Protein AF-A0A1E1W6I3-F1 (afdb_monomer)

Nearest PDB structures (foldseek):
  8w8m-assembly1_G2  TM=5.586E-01  e=1.723E-01  Homo sapiens
  7mii-assembly1_A  TM=5.376E-01  e=2.872E-01  Homo sapiens
  6lu9-assembly1_D  TM=5.066E-01  e=7.486E-01  Rattus norvegicus
  4mlc-assembly1_A  TM=3.714E-01  e=7.001E+00  Desulfitobacterium hafniense DCB-2

InterPro domains:
  IPR035897 Toll/interleukin-1 receptor homology (TIR) domain superfamily [G3DSA:3.40.50.10140] (1-136)
  IPR052446 B-cell PI3K Activation and Signaling Adapters [PTHR16267] (3-136)

Radius of gyration: 14.48 Å; Cα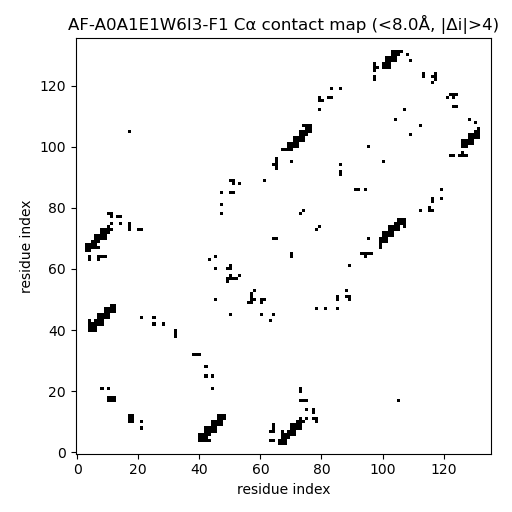 contacts (8 Å, |Δi|>4): 213; chains: 1; bounding box: 30×35×38 Å

Secondary structure (DSSP, 8-state):
------EEEEE-TT-HHHHHHHHHHHHHHHHHHHH-TT----EEEEEHHHHTT-SHHHHHHHHHHHH-SEEEEEE-HHHHTTHHHHHHHH--TTSS-TTTEEEEESS--HHHHHHHHTTT-TTGGGSEEEE--TT-

Sequence (136 aa):
DTKMEDIAILWSSGSPESALWSEYLVASFDKIMSQRARHHYRVTPITAEELLANDAQAQDKLDKLIKAQLQIVIICPNLINKMAELKRETAADDLFKVDKVLVMLLGVEKSQVIASNSEEYPSIEQWQMMCVREKD

Solvent-accessible surface area (backbone atoms only — not comparable to full-atom values): 7693 Å² total; per-residue (Å²): 133,84,78,69,42,38,31,18,36,42,26,30,82,89,34,71,68,42,45,53,51,51,53,49,50,51,54,49,48,53,53,55,40,75,71,41,95,83,61,88,75,50,74,44,81,42,40,54,64,51,51,66,63,78,44,76,66,17,52,54,51,48,52,40,42,54,56,21,61,30,32,37,34,42,39,29,72,71,35,59,75,38,48,61,55,50,44,62,77,61,68,45,92,64,60,71,46,64,93,31,31,38,34,35,26,43,93,52,53,72,67,57,55,38,75,73,38,40,85,82,34,75,61,54,84,68,38,48,71,44,75,68,51,101,84,115

Foldseek 3Di:
DDQFQAEEEEEAPVDPVRVVVLVVVVVVVVVVVVVDPPDDHDYHYDYLVLCQPLDPSVVVSLVSQQRYQAYEYEDDPVVLVCQLVSCVRNVDLPSDDLNHYEYEDEHDDLVSSCVSCCVSPVCSVSHHYDYDDPPD

Structure (mmCIF, N/CA/C/O backbone):
data_AF-A0A1E1W6I3-F1
#
_entry.id   AF-A0A1E1W6I3-F1
#
loop_
_atom_site.group_PDB
_atom_site.id
_atom_site.type_symbol
_atom_site.label_atom_id
_atom_site.label_alt_id
_atom_site.label_comp_id
_atom_site.label_asym_id
_atom_site.label_entity_id
_atom_site.label_seq_id
_atom_site.pdbx_PDB_ins_code
_atom_site.Cartn_x
_atom_site.Cartn_y
_atom_site.Cartn_z
_atom_site.occupancy
_atom_site.B_iso_or_equiv
_atom_site.auth_seq_id
_atom_site.auth_comp_id
_atom_site.auth_asym_id
_atom_site.auth_atom_id
_atom_site.pdbx_PDB_model_num
ATOM 1 N N . ASP A 1 1 ? -3.976 12.062 -23.203 1.00 37.66 1 ASP A N 1
ATOM 2 C CA . ASP A 1 1 ? -3.066 10.908 -23.166 1.00 37.66 1 ASP A CA 1
ATOM 3 C C . ASP A 1 1 ? -3.004 10.396 -21.730 1.00 37.66 1 ASP A C 1
ATOM 5 O O . ASP A 1 1 ? -2.235 10.888 -20.911 1.00 37.66 1 ASP A O 1
ATOM 9 N N . THR A 1 2 ? -3.966 9.555 -21.348 1.00 41.41 2 THR A N 1
ATOM 10 C CA . THR A 1 2 ? -4.119 9.055 -19.975 1.00 41.41 2 THR A CA 1
ATOM 11 C C . THR A 1 2 ? -3.106 7.942 -19.740 1.00 41.41 2 THR A C 1
ATOM 13 O O . THR A 1 2 ? -3.431 6.769 -19.904 1.00 41.41 2 THR A O 1
ATOM 16 N N . LYS A 1 3 ? -1.869 8.305 -19.380 1.00 51.00 3 LYS A N 1
ATOM 17 C CA . LYS A 1 3 ? -0.913 7.350 -18.803 1.00 51.00 3 LYS A CA 1
ATOM 18 C C . LYS A 1 3 ? -1.542 6.777 -17.534 1.00 51.00 3 LYS A C 1
ATOM 20 O O . LYS A 1 3 ? -1.595 7.469 -16.516 1.00 51.00 3 LYS A O 1
ATOM 25 N N . MET A 1 4 ? -2.081 5.562 -17.622 1.00 54.75 4 MET A N 1
ATOM 26 C CA . MET A 1 4 ? -2.579 4.833 -16.459 1.00 54.75 4 MET A CA 1
ATOM 27 C C . MET A 1 4 ? -1.438 4.708 -15.436 1.00 54.75 4 MET A C 1
ATOM 29 O O . MET A 1 4 ? -0.267 4.603 -15.794 1.00 54.75 4 MET A O 1
ATOM 33 N N . GLU A 1 5 ? -1.750 4.847 -14.151 1.00 66.19 5 GLU A N 1
ATOM 34 C CA . GLU A 1 5 ? -0.868 4.334 -13.101 1.00 66.19 5 GLU A CA 1
ATOM 35 C C . GLU A 1 5 ? -1.005 2.813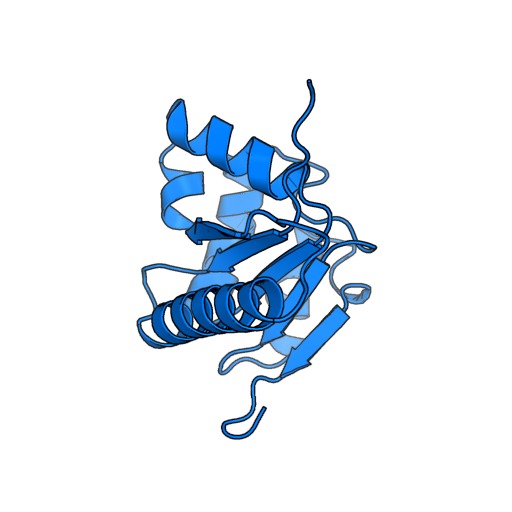 -13.144 1.00 66.19 5 GLU A C 1
ATOM 37 O O . GLU A 1 5 ? -2.124 2.297 -13.110 1.00 66.19 5 GLU A O 1
ATOM 42 N N . ASP A 1 6 ? 0.103 2.095 -13.292 1.00 86.12 6 ASP A N 1
ATOM 43 C CA . ASP A 1 6 ? 0.050 0.644 -13.452 1.00 86.12 6 ASP A CA 1
ATOM 44 C C . ASP A 1 6 ? 0.112 -0.036 -12.089 1.00 86.12 6 ASP A C 1
ATOM 46 O O . ASP A 1 6 ? -0.732 -0.875 -11.782 1.00 86.12 6 ASP A O 1
ATOM 50 N N . ILE A 1 7 ? 1.065 0.370 -11.246 1.00 94.62 7 ILE A N 1
ATOM 51 C CA . ILE A 1 7 ? 1.295 -0.236 -9.936 1.00 94.62 7 ILE A CA 1
ATOM 52 C C . ILE A 1 7 ? 1.505 0.861 -8.891 1.00 94.62 7 ILE A C 1
ATOM 54 O O . ILE A 1 7 ? 2.398 1.696 -9.031 1.00 94.62 7 ILE A O 1
ATOM 58 N N . ALA A 1 8 ? 0.719 0.835 -7.819 1.00 97.19 8 ALA A N 1
ATOM 59 C CA . ALA A 1 8 ? 0.955 1.638 -6.623 1.00 97.19 8 ALA A CA 1
ATOM 60 C C . ALA A 1 8 ? 1.376 0.722 -5.471 1.00 97.19 8 ALA A C 1
ATOM 62 O O . ALA A 1 8 ? 0.772 -0.333 -5.279 1.00 97.19 8 ALA A O 1
ATOM 63 N N . ILE A 1 9 ? 2.399 1.121 -4.714 1.00 98.25 9 ILE A N 1
ATOM 64 C CA . ILE A 1 9 ? 2.879 0.383 -3.539 1.00 98.25 9 ILE A CA 1
ATOM 65 C C . ILE A 1 9 ? 2.639 1.249 -2.308 1.00 98.25 9 ILE A C 1
ATOM 67 O O . ILE A 1 9 ? 3.322 2.253 -2.135 1.00 98.25 9 ILE A O 1
ATOM 71 N N . LEU A 1 10 ? 1.685 0.865 -1.462 1.00 98.50 10 LEU A N 1
ATOM 72 C CA . LEU A 1 10 ? 1.415 1.520 -0.188 1.00 98.50 10 LEU A CA 1
ATOM 73 C C . LEU A 1 10 ? 2.173 0.825 0.948 1.00 98.50 10 LEU A C 1
ATOM 75 O O . LEU A 1 10 ? 2.056 -0.388 1.127 1.00 98.50 10 LEU A O 1
ATOM 79 N N . TRP A 1 11 ? 2.906 1.596 1.745 1.00 98.50 11 TRP A N 1
ATOM 80 C CA . TRP A 1 11 ? 3.652 1.117 2.915 1.00 98.50 11 TRP A CA 1
ATOM 81 C C . TRP A 1 11 ? 3.694 2.188 4.016 1.00 98.50 11 TRP A C 1
ATOM 83 O O . TRP A 1 11 ? 3.169 3.284 3.833 1.00 98.50 11 TRP A O 1
ATOM 93 N N . SER A 1 12 ? 4.276 1.894 5.183 1.00 97.94 12 SER A N 1
ATOM 94 C CA . SER A 1 12 ? 4.420 2.883 6.265 1.00 97.94 12 SER A CA 1
ATOM 95 C C . SER A 1 12 ? 5.877 3.289 6.451 1.00 97.94 12 SER A C 1
ATOM 97 O O . SER A 1 12 ? 6.715 2.473 6.824 1.00 97.94 12 SER A O 1
ATOM 99 N N . SER A 1 13 ? 6.168 4.583 6.309 1.00 97.12 13 SER A N 1
ATOM 100 C CA . SER A 1 13 ? 7.501 5.148 6.586 1.00 97.12 13 SER A CA 1
ATOM 101 C C . SER A 1 13 ? 7.960 4.967 8.034 1.00 97.12 13 SER A C 1
ATOM 103 O O . SER A 1 13 ? 9.152 5.053 8.318 1.00 97.12 13 SER A O 1
ATOM 105 N N . GLY A 1 14 ? 7.041 4.644 8.949 1.00 96.50 14 GLY A N 1
ATOM 106 C CA . GLY A 1 14 ? 7.375 4.290 10.324 1.00 96.50 14 GLY A CA 1
ATOM 107 C C . GLY A 1 14 ? 7.983 2.890 10.509 1.00 96.50 14 GLY A C 1
ATOM 108 O O . GLY A 1 14 ? 8.381 2.583 11.629 1.00 96.50 14 GLY A O 1
ATOM 109 N N . SER A 1 15 ? 8.035 2.035 9.477 1.00 96.75 15 SER A N 1
ATOM 110 C CA . SER A 1 15 ? 8.649 0.697 9.542 1.00 96.75 15 SER A CA 1
ATOM 111 C C . SER A 1 15 ? 9.792 0.571 8.526 1.00 96.75 15 SER A C 1
ATOM 113 O O . SER A 1 15 ? 9.522 0.496 7.319 1.00 96.75 15 SER A O 1
ATOM 115 N N . PRO A 1 16 ? 11.055 0.488 8.992 1.00 95.94 16 PRO A N 1
ATOM 116 C CA . PRO A 1 16 ? 12.217 0.254 8.133 1.00 95.94 16 PRO A CA 1
ATOM 117 C C . PRO A 1 16 ? 12.091 -1.013 7.282 1.00 95.94 16 PRO A C 1
ATOM 119 O O . PRO A 1 16 ? 12.485 -1.028 6.122 1.00 95.94 16 PRO A O 1
ATOM 122 N N . GLU A 1 17 ? 11.493 -2.071 7.827 1.00 95.50 17 GLU A N 1
ATOM 123 C CA . GLU A 1 17 ? 11.283 -3.331 7.118 1.00 95.50 17 GLU A CA 1
ATOM 124 C C . GLU A 1 17 ? 10.324 -3.140 5.941 1.00 95.50 17 GLU A C 1
ATOM 126 O O . GLU A 1 17 ? 10.585 -3.632 4.845 1.00 95.50 17 GLU A O 1
ATOM 131 N N . SER A 1 18 ? 9.233 -2.391 6.134 1.00 96.56 18 SER A N 1
ATOM 132 C CA . SER A 1 18 ? 8.305 -2.101 5.036 1.00 96.56 18 SER A CA 1
ATOM 133 C C . SER A 1 18 ? 8.931 -1.202 3.962 1.00 96.56 18 SER A C 1
ATOM 135 O O . SER A 1 18 ? 8.628 -1.381 2.782 1.00 96.56 18 SER A O 1
ATOM 137 N N . ALA A 1 19 ? 9.861 -0.316 4.346 1.00 97.75 19 ALA A N 1
ATOM 138 C CA . ALA A 1 19 ? 10.655 0.479 3.410 1.00 97.75 19 ALA A CA 1
ATOM 139 C C . ALA A 1 19 ? 11.524 -0.419 2.519 1.00 97.75 19 ALA A C 1
ATOM 141 O O . ALA A 1 19 ? 11.459 -0.317 1.295 1.00 97.75 19 ALA A O 1
ATOM 142 N N . LEU A 1 20 ? 12.257 -1.362 3.124 1.00 96.50 20 LEU A N 1
ATOM 143 C CA . LEU A 1 20 ? 13.096 -2.322 2.400 1.00 96.50 20 LEU A CA 1
ATOM 144 C C . LEU A 1 20 ? 12.279 -3.163 1.413 1.00 96.50 20 LEU A C 1
ATOM 146 O O . LEU A 1 20 ? 12.717 -3.383 0.286 1.00 96.50 20 LEU A O 1
ATOM 150 N N . TRP A 1 21 ? 11.078 -3.600 1.801 1.00 96.38 21 TRP A N 1
ATOM 151 C CA . TRP A 1 21 ? 10.183 -4.324 0.894 1.00 96.38 21 TRP A CA 1
ATOM 152 C C . TRP A 1 21 ? 9.663 -3.446 -0.245 1.00 96.38 21 TRP A C 1
ATOM 154 O O . TRP A 1 21 ? 9.627 -3.902 -1.387 1.00 96.38 21 TRP A O 1
ATOM 164 N N . SER A 1 22 ? 9.314 -2.186 0.024 1.00 97.44 22 SER A N 1
ATOM 165 C CA . SER A 1 22 ? 8.933 -1.239 -1.027 1.00 97.44 22 SER A CA 1
ATOM 166 C C . SER A 1 22 ? 10.077 -1.026 -2.026 1.00 97.44 22 SER A C 1
ATOM 168 O O . SER A 1 22 ? 9.870 -1.142 -3.233 1.00 97.44 22 SER A O 1
ATOM 170 N N . GLU A 1 23 ? 11.293 -0.766 -1.543 1.00 97.19 23 GLU A N 1
ATOM 171 C C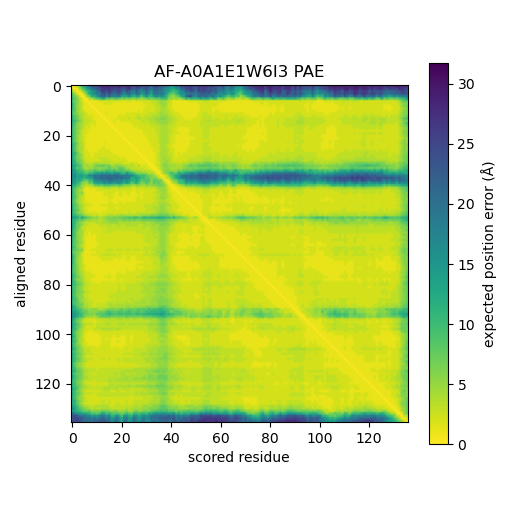A . GLU A 1 23 ? 12.489 -0.588 -2.378 1.00 97.19 23 GLU A CA 1
ATOM 172 C C . GLU A 1 23 ? 12.808 -1.842 -3.199 1.00 97.19 23 GLU A C 1
ATOM 174 O O . GLU A 1 23 ? 13.063 -1.756 -4.403 1.00 97.19 23 GLU A O 1
ATOM 179 N N . TYR A 1 24 ? 12.734 -3.017 -2.570 1.00 95.62 24 TYR A N 1
ATOM 180 C CA . TYR A 1 24 ? 12.943 -4.297 -3.236 1.00 95.62 24 TYR A CA 1
ATOM 181 C C . TYR A 1 24 ? 11.938 -4.527 -4.368 1.00 95.62 24 TYR A C 1
ATOM 183 O O . TYR A 1 24 ? 12.335 -4.934 -5.462 1.00 95.62 24 TYR A O 1
ATOM 191 N N . LEU A 1 25 ? 10.648 -4.262 -4.137 1.00 94.81 25 LEU A N 1
ATOM 192 C CA . LEU A 1 25 ? 9.612 -4.421 -5.158 1.00 94.81 25 LEU A CA 1
ATOM 193 C C . LEU A 1 25 ? 9.828 -3.461 -6.326 1.00 94.81 25 LEU A C 1
ATOM 195 O O . LEU A 1 25 ? 9.764 -3.899 -7.473 1.00 94.81 25 LEU A O 1
ATOM 199 N N . VAL A 1 26 ? 10.132 -2.187 -6.052 1.00 95.19 26 VAL A N 1
ATOM 200 C CA . VAL A 1 26 ? 10.451 -1.198 -7.096 1.00 95.19 26 VAL A CA 1
ATOM 201 C C . VAL A 1 26 ? 11.619 -1.694 -7.952 1.00 95.19 26 VAL A C 1
ATOM 203 O O . VAL A 1 26 ? 11.470 -1.830 -9.166 1.00 95.19 26 VAL A O 1
ATOM 206 N N . ALA A 1 27 ? 12.736 -2.080 -7.328 1.00 94.19 27 ALA A N 1
ATOM 207 C CA . ALA A 1 27 ? 13.907 -2.590 -8.042 1.00 94.19 27 ALA A CA 1
ATOM 208 C C . ALA A 1 27 ? 13.613 -3.888 -8.820 1.00 94.19 27 ALA A C 1
ATOM 210 O O . ALA A 1 27 ? 14.134 -4.105 -9.919 1.00 94.19 27 ALA A O 1
ATOM 211 N N . SER A 1 28 ? 12.770 -4.761 -8.266 1.00 92.00 28 SER A N 1
ATOM 212 C CA . SER A 1 28 ? 12.374 -6.021 -8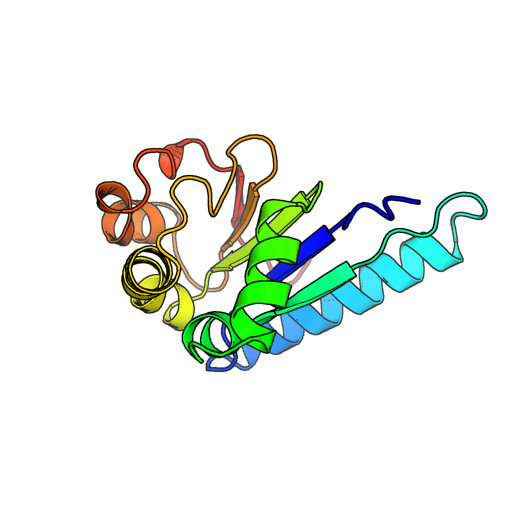.899 1.00 92.00 28 SER A CA 1
ATOM 213 C C . SER A 1 28 ? 11.508 -5.786 -10.132 1.00 92.00 28 SER A C 1
ATOM 215 O O . SER A 1 28 ? 11.764 -6.391 -11.177 1.00 92.00 28 SER A O 1
ATOM 217 N N . PHE A 1 29 ? 10.531 -4.878 -10.051 1.00 90.75 29 PHE A N 1
ATOM 218 C CA . PHE A 1 29 ? 9.760 -4.462 -11.215 1.00 90.75 29 PHE A CA 1
ATOM 219 C C . PHE A 1 29 ? 10.672 -3.811 -12.253 1.00 90.75 29 PHE A C 1
ATOM 221 O O . PHE A 1 29 ? 10.687 -4.284 -13.384 1.00 90.75 29 PHE A O 1
ATOM 228 N N . ASP A 1 30 ? 11.515 -2.845 -11.886 1.00 88.38 30 ASP A N 1
ATOM 229 C CA . ASP A 1 30 ? 12.452 -2.205 -12.820 1.00 88.38 30 ASP A CA 1
ATOM 230 C C . ASP A 1 30 ? 13.316 -3.230 -13.571 1.00 88.38 30 ASP A C 1
ATOM 232 O O . ASP A 1 30 ? 13.458 -3.172 -14.798 1.00 88.38 30 ASP A O 1
ATOM 236 N N . LYS A 1 31 ? 13.826 -4.244 -12.861 1.00 88.69 31 LYS A N 1
ATOM 237 C CA . LYS A 1 31 ? 14.578 -5.349 -13.463 1.00 88.69 31 LYS A CA 1
ATOM 238 C C . LYS A 1 31 ? 13.733 -6.151 -14.453 1.00 88.69 31 LYS A C 1
ATOM 240 O O . LYS A 1 31 ? 14.185 -6.372 -15.577 1.00 88.69 31 LYS A O 1
ATOM 245 N N . ILE A 1 32 ? 12.521 -6.567 -14.081 1.00 85.50 32 ILE A N 1
ATOM 246 C CA . ILE A 1 32 ? 11.598 -7.288 -14.980 1.00 85.50 32 ILE A CA 1
ATOM 247 C C . ILE A 1 32 ? 11.301 -6.454 -16.233 1.00 85.50 32 ILE A C 1
ATOM 249 O O . ILE A 1 32 ? 11.258 -6.989 -17.344 1.00 85.50 32 ILE A O 1
ATOM 253 N N . MET A 1 33 ? 11.132 -5.144 -16.069 1.00 83.19 33 MET A N 1
ATOM 254 C CA . MET A 1 33 ? 10.796 -4.227 -17.153 1.00 83.19 33 MET A CA 1
ATOM 255 C C . MET A 1 33 ? 11.968 -4.005 -18.102 1.00 83.19 33 MET A C 1
ATOM 257 O O . MET A 1 33 ? 11.788 -4.096 -19.313 1.00 83.19 33 MET A O 1
ATOM 261 N N . SER A 1 34 ? 13.186 -3.858 -17.575 1.00 82.12 34 SER A N 1
ATOM 262 C CA . SER A 1 34 ? 14.405 -3.795 -18.393 1.00 82.12 34 SER A CA 1
ATOM 263 C C . SER A 1 34 ? 14.607 -5.038 -19.275 1.00 82.12 34 SER A C 1
ATOM 265 O O . SER A 1 34 ? 15.212 -4.953 -20.342 1.00 82.12 34 SER A O 1
ATOM 267 N N . GLN A 1 35 ? 14.066 -6.192 -18.864 1.00 81.62 35 GLN A N 1
ATOM 268 C CA . GLN A 1 35 ? 14.147 -7.449 -19.613 1.00 81.62 35 GLN A CA 1
ATOM 269 C C . GLN A 1 35 ? 13.023 -7.616 -20.646 1.00 81.62 35 GLN A C 1
ATOM 271 O O . GLN A 1 35 ? 13.178 -8.358 -21.618 1.00 81.62 35 GLN A O 1
ATOM 276 N N . ARG A 1 36 ? 11.876 -6.951 -20.460 1.00 72.19 36 ARG A N 1
ATOM 277 C CA . ARG A 1 36 ? 10.701 -7.063 -21.334 1.00 72.19 36 ARG A CA 1
ATOM 278 C C . ARG A 1 36 ? 10.618 -5.849 -22.259 1.00 72.19 36 ARG A C 1
ATOM 280 O O . ARG A 1 36 ? 10.036 -4.832 -21.918 1.00 72.19 36 ARG A O 1
ATOM 287 N N . ALA A 1 37 ? 11.113 -5.993 -23.487 1.00 60.59 37 ALA A N 1
ATOM 288 C CA . ALA A 1 37 ? 11.247 -4.924 -24.488 1.00 60.59 37 ALA A CA 1
ATOM 289 C C . ALA A 1 37 ? 9.945 -4.231 -24.985 1.00 60.59 37 ALA A C 1
ATOM 291 O O . ALA A 1 37 ? 9.983 -3.583 -26.029 1.00 60.59 37 ALA A O 1
ATOM 292 N N . ARG A 1 38 ? 8.775 -4.405 -24.344 1.00 59.34 38 ARG A N 1
ATOM 293 C CA . ARG A 1 38 ? 7.476 -4.010 -24.937 1.00 59.34 38 ARG A CA 1
ATOM 294 C C . ARG A 1 38 ? 6.529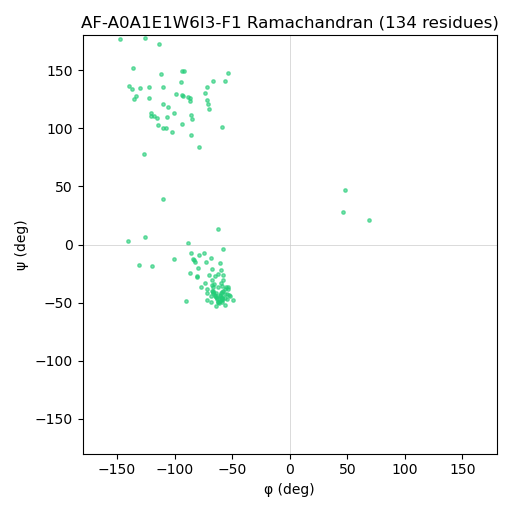 -3.181 -24.070 1.00 59.34 38 ARG A C 1
ATOM 296 O O . ARG A 1 38 ? 5.652 -2.553 -24.649 1.00 59.34 38 ARG A O 1
ATOM 303 N N . HIS A 1 39 ? 6.690 -3.114 -22.749 1.00 62.22 39 HIS A N 1
ATOM 304 C CA . HIS A 1 39 ? 5.839 -2.262 -21.908 1.00 62.22 39 HIS A CA 1
ATOM 305 C C . HIS A 1 39 ? 6.677 -1.582 -20.834 1.00 62.22 39 HIS A C 1
ATOM 307 O O . HIS A 1 39 ? 7.525 -2.231 -20.240 1.00 62.22 39 HIS A O 1
ATOM 313 N N . HIS A 1 40 ? 6.435 -0.290 -20.605 1.00 72.06 40 HIS A N 1
ATOM 314 C CA . HIS A 1 40 ? 6.930 0.444 -19.444 1.00 72.06 40 HIS A CA 1
ATOM 315 C C . HIS A 1 40 ? 5.723 0.658 -18.535 1.00 72.06 40 HIS A C 1
ATOM 317 O O . HIS A 1 40 ? 4.810 1.390 -18.907 1.00 72.06 40 HIS A O 1
ATOM 323 N N . TYR A 1 41 ? 5.707 -0.024 -17.398 1.00 77.81 41 TYR A N 1
ATOM 324 C CA . TYR A 1 41 ? 4.732 0.172 -16.337 1.00 77.81 41 TYR A CA 1
ATOM 325 C C . TYR A 1 41 ? 5.344 1.145 -15.342 1.00 77.81 41 TYR A C 1
ATOM 327 O O . TYR A 1 41 ? 6.539 1.055 -15.049 1.00 77.81 41 TYR A O 1
ATOM 335 N N . ARG A 1 42 ? 4.543 2.070 -14.828 1.00 87.62 42 ARG A N 1
ATOM 336 C CA . ARG A 1 42 ? 4.967 2.952 -13.743 1.00 87.62 42 ARG A CA 1
ATOM 337 C C . ARG A 1 42 ? 4.664 2.293 -12.403 1.00 87.62 42 ARG A C 1
ATOM 339 O O . ARG A 1 42 ? 3.523 1.909 -12.146 1.00 87.62 42 ARG A O 1
ATOM 346 N N . VAL A 1 43 ? 5.692 2.206 -11.563 1.00 93.19 43 VAL A N 1
ATOM 347 C CA . VAL A 1 43 ? 5.586 1.780 -10.167 1.00 93.19 43 VAL A CA 1
ATOM 348 C C . VAL A 1 43 ? 5.736 3.010 -9.282 1.00 93.19 43 VAL A C 1
ATOM 350 O O . VAL A 1 43 ? 6.770 3.674 -9.313 1.00 93.19 43 VAL A O 1
ATOM 353 N N . THR A 1 44 ? 4.702 3.321 -8.510 1.00 96.00 44 THR A N 1
ATOM 354 C CA . THR A 1 44 ? 4.665 4.501 -7.641 1.00 96.00 44 THR A CA 1
ATOM 355 C C . THR A 1 44 ? 4.630 4.047 -6.178 1.00 96.00 44 THR A C 1
ATOM 357 O O . THR A 1 44 ? 3.569 3.625 -5.708 1.00 96.00 44 THR A O 1
ATOM 360 N N . PRO A 1 45 ? 5.754 4.111 -5.436 1.00 97.38 45 PRO A N 1
ATOM 361 C CA . PRO A 1 45 ? 5.730 3.927 -3.992 1.00 97.38 45 PRO A CA 1
ATOM 362 C C . PRO A 1 45 ? 5.089 5.146 -3.320 1.00 97.38 45 PRO A C 1
ATOM 364 O O . PRO A 1 45 ? 5.370 6.290 -3.677 1.00 97.38 45 PRO A O 1
ATOM 367 N N . ILE A 1 46 ? 4.210 4.886 -2.361 1.00 98.00 46 ILE A N 1
ATOM 368 C CA . ILE A 1 46 ? 3.443 5.871 -1.603 1.00 98.00 46 ILE A CA 1
ATOM 369 C C . ILE A 1 46 ? 3.465 5.428 -0.144 1.00 98.00 46 ILE A C 1
ATOM 371 O O . ILE A 1 46 ? 3.230 4.262 0.168 1.00 98.00 46 ILE A O 1
ATOM 375 N N . THR A 1 47 ? 3.723 6.352 0.766 1.00 98.25 47 THR A N 1
ATOM 376 C CA . THR A 1 47 ? 3.635 6.072 2.199 1.00 98.25 47 THR A CA 1
ATOM 377 C C . THR A 1 47 ? 2.258 6.451 2.736 1.00 98.25 47 THR A C 1
ATOM 379 O O . THR A 1 47 ? 1.627 7.399 2.266 1.00 98.25 47 THR A O 1
ATOM 382 N N . ALA A 1 48 ? 1.796 5.745 3.765 1.00 97.44 48 ALA A N 1
ATOM 383 C CA . ALA A 1 48 ? 0.592 6.123 4.494 1.00 97.44 48 ALA A CA 1
ATOM 384 C C . ALA A 1 48 ? 0.696 7.550 5.049 1.00 97.44 48 ALA A C 1
ATOM 386 O O . ALA A 1 48 ? -0.263 8.306 5.000 1.00 97.44 48 ALA A O 1
ATOM 387 N N . GLU A 1 49 ? 1.873 7.947 5.528 1.00 96.69 49 GLU A N 1
ATOM 388 C CA . GLU A 1 49 ? 2.105 9.270 6.102 1.00 96.69 49 GLU A CA 1
ATOM 389 C C . GLU A 1 49 ? 1.974 10.391 5.062 1.00 96.69 49 GLU A C 1
ATOM 391 O O . GLU A 1 49 ? 1.457 11.458 5.379 1.00 96.69 49 GLU A O 1
ATOM 396 N N . GLU A 1 50 ? 2.362 10.145 3.810 1.00 96.88 50 GLU A N 1
ATOM 397 C CA . GLU A 1 50 ? 2.140 11.096 2.716 1.00 96.88 50 GLU A CA 1
ATOM 398 C C . GLU A 1 50 ? 0.659 11.253 2.369 1.00 96.88 50 GLU A C 1
ATOM 400 O O . GLU A 1 50 ? 0.243 12.354 2.026 1.00 96.88 50 GLU A O 1
ATOM 405 N N . LEU A 1 51 ? -0.142 10.186 2.467 1.00 96.38 51 LEU A N 1
ATOM 406 C CA . LEU A 1 51 ? -1.593 10.275 2.264 1.00 96.38 51 LEU A CA 1
ATOM 407 C C . LEU A 1 51 ? -2.293 11.023 3.407 1.00 96.38 51 LEU A C 1
ATOM 409 O O . LEU A 1 51 ? -3.335 11.634 3.190 1.00 96.38 51 LEU A O 1
ATOM 413 N N . LEU A 1 52 ? -1.705 11.009 4.604 1.00 95.19 52 LEU A N 1
ATOM 414 C CA . LEU A 1 52 ? -2.221 11.695 5.792 1.00 95.19 52 LEU A CA 1
ATOM 415 C C . LEU A 1 52 ? -1.782 13.165 5.898 1.00 95.19 52 LEU A C 1
ATOM 417 O O . LEU A 1 52 ? -2.273 13.883 6.765 1.00 95.19 52 LEU A O 1
ATOM 421 N N . ALA A 1 53 ? -0.889 13.643 5.025 1.00 91.50 53 ALA A N 1
ATOM 422 C CA . ALA A 1 53 ? -0.372 15.014 5.071 1.00 91.50 53 ALA A CA 1
ATOM 423 C C . ALA A 1 53 ? -1.420 16.100 4.731 1.00 91.50 53 ALA A C 1
ATOM 425 O O . ALA A 1 53 ? -1.165 17.279 4.969 1.00 91.50 53 ALA A O 1
ATOM 426 N N . ASN A 1 54 ? -2.590 15.707 4.204 1.00 84.50 54 ASN A N 1
ATOM 427 C CA . ASN A 1 54 ? -3.732 16.569 3.863 1.00 84.50 54 ASN A CA 1
ATOM 428 C C . ASN A 1 54 ? -3.346 17.829 3.058 1.00 84.50 54 ASN A C 1
ATOM 430 O O . ASN A 1 54 ? -3.755 18.953 3.358 1.00 84.50 54 ASN A O 1
ATOM 434 N N . ASP A 1 55 ? -2.522 17.632 2.029 1.00 92.12 55 ASP A N 1
ATOM 435 C CA . ASP A 1 55 ? -2.110 18.661 1.080 1.00 92.12 55 ASP A CA 1
ATOM 436 C C . ASP A 1 55 ? -2.398 18.233 -0.375 1.00 92.12 55 ASP A C 1
ATOM 438 O O . ASP A 1 55 ? -2.877 17.132 -0.660 1.00 92.12 55 ASP A O 1
ATOM 442 N N . ALA A 1 56 ? -2.114 19.114 -1.339 1.00 91.75 56 ALA A N 1
ATOM 443 C CA . ALA A 1 56 ? -2.341 18.809 -2.753 1.00 91.75 56 ALA A CA 1
ATOM 444 C C . ALA A 1 56 ? -1.494 17.622 -3.263 1.00 91.75 56 ALA A C 1
ATOM 446 O O . ALA A 1 56 ? -1.885 16.962 -4.226 1.00 91.75 56 ALA A O 1
ATOM 447 N N . GLN A 1 57 ? -0.343 17.343 -2.640 1.00 93.19 57 GLN A N 1
ATOM 448 C CA . GLN A 1 57 ? 0.506 16.205 -2.999 1.00 93.19 57 GLN A CA 1
ATOM 449 C C . GLN A 1 57 ? -0.072 14.892 -2.461 1.00 93.19 57 GLN A C 1
ATOM 451 O O . GLN A 1 57 ? -0.011 13.874 -3.152 1.00 93.19 57 GLN A O 1
ATOM 456 N N . ALA A 1 58 ? -0.670 14.915 -1.269 1.00 94.25 58 ALA A N 1
ATOM 457 C CA . ALA A 1 58 ? -1.414 13.801 -0.697 1.00 94.25 58 ALA A CA 1
ATOM 458 C C . ALA A 1 58 ? -2.578 13.406 -1.613 1.00 94.25 58 ALA A C 1
ATOM 460 O O . ALA A 1 58 ? -2.730 12.227 -1.933 1.00 94.25 58 ALA A O 1
ATOM 461 N N . GLN A 1 59 ? -3.331 14.389 -2.124 1.00 93.81 59 GLN A N 1
ATOM 462 C CA . GLN A 1 59 ? -4.426 14.129 -3.061 1.00 93.81 59 GLN A CA 1
ATOM 463 C C . GLN A 1 59 ? -3.936 13.533 -4.390 1.00 93.81 59 GLN A C 1
ATOM 465 O O . GLN A 1 59 ? -4.541 12.588 -4.889 1.00 93.81 59 GLN A O 1
ATOM 470 N N . ASP A 1 60 ? -2.830 14.029 -4.958 1.00 94.00 60 ASP A N 1
ATOM 471 C CA . ASP A 1 60 ? -2.238 13.440 -6.171 1.00 94.00 60 ASP A CA 1
ATOM 472 C C . ASP A 1 60 ? -1.816 11.979 -5.940 1.00 94.00 60 ASP A C 1
ATOM 474 O O . ASP A 1 60 ? -2.103 11.107 -6.759 1.00 94.00 60 ASP A O 1
ATOM 478 N N . LYS A 1 61 ? -1.191 11.670 -4.799 1.00 95.12 61 LYS A N 1
ATOM 479 C CA . LYS A 1 61 ? -0.804 10.294 -4.446 1.00 95.12 61 LYS A CA 1
ATOM 480 C C . LYS A 1 61 ? -2.014 9.394 -4.212 1.00 95.12 61 LYS A C 1
ATOM 482 O O . LYS A 1 61 ? -2.020 8.257 -4.683 1.00 95.12 61 LYS A O 1
ATOM 487 N N . LEU A 1 62 ? -3.048 9.902 -3.548 1.00 95.56 62 LEU A N 1
ATOM 488 C CA . LEU A 1 62 ? -4.312 9.197 -3.356 1.00 95.56 62 LEU A CA 1
ATOM 489 C C . LEU A 1 62 ? -4.949 8.837 -4.703 1.00 95.56 62 LEU A C 1
ATOM 491 O O . LEU A 1 62 ? -5.307 7.683 -4.942 1.00 95.56 62 LEU A O 1
ATOM 495 N N . ASP A 1 63 ? -5.011 9.803 -5.618 1.00 93.75 63 ASP A N 1
ATOM 496 C CA . ASP A 1 63 ? -5.493 9.604 -6.980 1.00 93.75 63 ASP A CA 1
ATOM 497 C C . ASP A 1 63 ? -4.706 8.507 -7.707 1.00 93.75 63 ASP A C 1
ATOM 499 O O . ASP A 1 63 ? -5.300 7.671 -8.395 1.00 93.75 63 ASP A O 1
ATOM 503 N N . LYS A 1 64 ? -3.378 8.486 -7.547 1.00 94.00 64 LYS A N 1
ATOM 504 C CA . LYS A 1 64 ? -2.518 7.45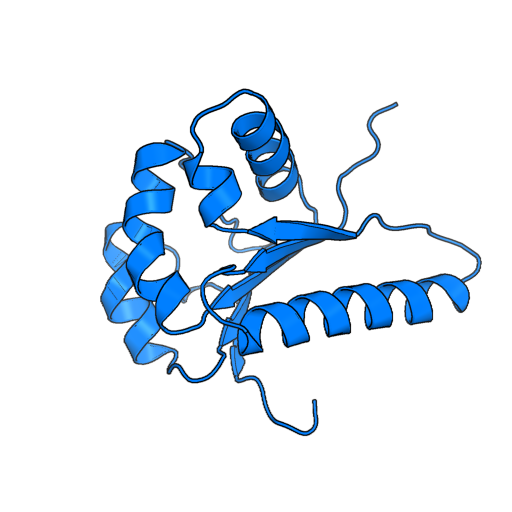6 -8.141 1.00 94.00 64 LYS A CA 1
ATOM 505 C C . LYS A 1 64 ? -2.795 6.073 -7.573 1.00 94.00 64 LYS A C 1
ATOM 507 O O . LYS A 1 64 ? -2.924 5.125 -8.345 1.00 94.00 64 LYS A O 1
ATOM 512 N N . LEU A 1 65 ? -2.942 5.966 -6.252 1.00 95.75 65 LEU A N 1
ATOM 513 C CA . LEU A 1 65 ? -3.291 4.718 -5.580 1.00 95.75 65 LEU A CA 1
ATOM 514 C C . LEU A 1 65 ? -4.632 4.174 -6.089 1.00 95.75 65 LEU A C 1
ATOM 516 O O . LEU A 1 65 ? -4.704 3.017 -6.493 1.00 95.75 65 LEU A O 1
ATOM 520 N N . ILE A 1 66 ? -5.681 5.001 -6.138 1.00 94.38 66 ILE A N 1
ATOM 521 C CA . ILE A 1 66 ? -7.033 4.586 -6.561 1.00 94.38 66 ILE A CA 1
ATOM 522 C C . ILE A 1 66 ? -7.078 4.200 -8.051 1.00 94.38 66 ILE A C 1
ATOM 524 O O . ILE A 1 66 ? -7.811 3.287 -8.453 1.00 94.38 66 ILE A O 1
ATOM 528 N N . LYS A 1 67 ? -6.315 4.904 -8.898 1.00 93.06 67 LYS A N 1
ATOM 529 C CA . LYS A 1 67 ? -6.286 4.681 -10.354 1.00 93.06 67 LYS A CA 1
ATOM 530 C C . LYS A 1 67 ? -5.361 3.540 -10.780 1.00 93.06 67 LYS A C 1
ATOM 532 O O . LYS A 1 67 ? -5.481 3.110 -11.930 1.00 93.06 67 LYS A O 1
ATOM 537 N N . ALA A 1 68 ? -4.497 3.045 -9.891 1.00 94.81 68 ALA A N 1
ATOM 538 C CA . ALA A 1 68 ? -3.575 1.953 -10.181 1.00 94.81 68 ALA A CA 1
ATOM 539 C C . ALA A 1 68 ? -4.302 0.718 -10.747 1.00 94.81 68 ALA A C 1
ATOM 541 O O . ALA A 1 68 ? -5.463 0.453 -10.413 1.00 94.81 68 ALA A O 1
ATOM 542 N N . GLN A 1 69 ? -3.644 -0.039 -11.627 1.00 94.12 69 GLN A N 1
ATOM 543 C CA . GLN A 1 69 ? -4.141 -1.343 -12.095 1.00 94.12 69 GLN A CA 1
ATOM 544 C C . GLN A 1 69 ? -3.846 -2.454 -11.079 1.00 94.12 69 GLN A C 1
ATOM 546 O O . GLN A 1 69 ? -4.613 -3.405 -10.980 1.00 94.12 69 GLN A O 1
ATOM 551 N N . LEU A 1 70 ? -2.784 -2.286 -10.291 1.00 95.56 70 LEU A N 1
ATOM 552 C CA . LEU A 1 70 ? -2.406 -3.130 -9.165 1.00 95.56 70 LEU A CA 1
ATOM 553 C C . LEU A 1 70 ? -2.057 -2.249 -7.956 1.00 95.56 70 LEU A C 1
ATOM 555 O O . LEU A 1 70 ? -1.228 -1.346 -8.051 1.00 95.56 70 LEU A O 1
ATOM 559 N N . GLN A 1 71 ? -2.675 -2.527 -6.815 1.00 97.50 71 GLN A N 1
ATOM 560 C CA . GLN A 1 71 ? -2.433 -1.865 -5.536 1.00 97.50 71 GLN A CA 1
ATOM 561 C C . GLN A 1 71 ? -1.730 -2.860 -4.611 1.00 97.50 71 GLN A C 1
ATOM 563 O O . GLN A 1 71 ? -2.372 -3.738 -4.039 1.00 97.50 71 GLN A O 1
ATOM 568 N N . ILE A 1 72 ? -0.413 -2.750 -4.468 1.00 98.06 72 ILE A N 1
ATOM 569 C CA . ILE A 1 72 ? 0.335 -3.560 -3.507 1.00 98.06 72 ILE A CA 1
ATOM 570 C C . ILE A 1 72 ? 0.316 -2.837 -2.163 1.00 98.06 72 ILE A C 1
ATOM 572 O O . ILE A 1 72 ? 0.745 -1.691 -2.079 1.00 98.06 72 ILE A O 1
ATOM 576 N N . VAL A 1 73 ? -0.163 -3.489 -1.108 1.00 98.31 73 VAL A N 1
ATOM 577 C CA . VAL A 1 73 ? -0.225 -2.912 0.242 1.00 98.31 73 VAL A CA 1
ATOM 578 C C . VAL A 1 73 ? 0.644 -3.741 1.177 1.00 98.31 73 VAL A C 1
ATOM 580 O O . VAL A 1 73 ? 0.321 -4.887 1.484 1.00 98.31 73 VAL A O 1
ATOM 583 N N . ILE A 1 74 ? 1.756 -3.173 1.636 1.00 98.38 74 ILE A N 1
ATOM 584 C CA . ILE A 1 74 ? 2.662 -3.820 2.588 1.00 98.38 74 ILE A CA 1
ATOM 585 C C . ILE A 1 74 ? 2.141 -3.535 3.995 1.00 98.38 74 ILE A C 1
ATOM 587 O O . ILE A 1 74 ? 2.431 -2.493 4.588 1.00 98.38 74 ILE A O 1
ATOM 591 N N . ILE A 1 75 ? 1.346 -4.458 4.531 1.00 98.06 75 ILE A N 1
ATOM 592 C CA . ILE A 1 75 ? 0.772 -4.327 5.865 1.00 98.06 75 ILE A CA 1
ATOM 593 C C . ILE A 1 75 ? 1.768 -4.849 6.896 1.00 98.06 75 ILE A C 1
ATOM 595 O O . ILE A 1 75 ? 2.016 -6.048 6.997 1.00 98.06 75 ILE A O 1
ATOM 599 N N . CYS A 1 76 ? 2.302 -3.924 7.687 1.00 97.12 76 CYS A N 1
ATOM 600 C CA . CYS A 1 76 ? 3.073 -4.169 8.902 1.00 97.12 76 CYS A CA 1
ATOM 601 C C . CYS A 1 76 ? 2.299 -3.645 10.130 1.00 97.12 76 CYS A C 1
ATOM 603 O O . CYS A 1 76 ? 1.283 -2.960 9.950 1.00 97.12 76 CYS A O 1
ATOM 605 N N . PRO A 1 77 ? 2.752 -3.895 11.376 1.00 97.00 77 PRO A N 1
ATOM 606 C CA . PRO A 1 77 ? 2.039 -3.438 12.573 1.00 97.00 77 PRO A CA 1
ATOM 607 C C . PRO A 1 77 ? 1.734 -1.931 12.569 1.00 97.00 77 PRO A C 1
ATOM 609 O O . PRO A 1 77 ? 0.655 -1.514 12.985 1.00 97.00 77 PRO A O 1
ATOM 612 N N . ASN A 1 78 ? 2.644 -1.112 12.033 1.00 96.94 78 ASN A N 1
ATOM 613 C CA . ASN A 1 78 ? 2.453 0.335 11.934 1.00 96.94 78 ASN A CA 1
ATOM 614 C C . ASN A 1 78 ? 1.318 0.707 10.979 1.00 96.94 78 ASN A C 1
ATOM 616 O O . ASN A 1 78 ? 0.536 1.601 11.294 1.00 96.94 78 ASN A O 1
ATOM 620 N N . LEU A 1 79 ? 1.222 0.034 9.827 1.00 97.31 79 LEU A N 1
ATOM 621 C CA . LEU A 1 79 ? 0.178 0.328 8.851 1.00 97.31 79 LEU A CA 1
ATOM 622 C C . LEU A 1 79 ? -1.189 -0.155 9.339 1.00 97.31 79 LEU A C 1
ATOM 624 O O . LEU A 1 79 ? -2.149 0.590 9.182 1.00 97.31 79 LEU A O 1
ATOM 628 N N . ILE A 1 80 ? -1.276 -1.321 10.001 1.00 96.12 80 ILE A N 1
ATOM 629 C CA . ILE A 1 80 ? -2.533 -1.818 10.605 1.00 96.12 80 ILE A CA 1
ATOM 630 C C . ILE A 1 80 ? -3.195 -0.728 11.448 1.00 96.12 80 ILE A C 1
ATOM 632 O O . ILE A 1 80 ? -4.378 -0.460 11.281 1.00 96.12 80 ILE A O 1
ATOM 636 N N . ASN A 1 81 ? -2.421 -0.058 12.303 1.00 94.44 81 ASN A N 1
ATOM 637 C CA . ASN A 1 81 ? -2.944 0.960 13.215 1.00 94.44 81 ASN A CA 1
ATOM 638 C C . ASN A 1 81 ? -3.334 2.278 12.518 1.00 94.44 81 ASN A C 1
ATOM 640 O O . ASN A 1 81 ? -4.014 3.104 13.119 1.00 94.44 81 ASN A O 1
ATOM 644 N N . LYS A 1 82 ? -2.902 2.489 11.269 1.00 95.19 82 LYS A N 1
ATOM 645 C CA . LYS A 1 82 ? -3.175 3.701 10.477 1.00 95.19 82 LYS A CA 1
ATOM 646 C C . LYS A 1 82 ? -4.293 3.523 9.460 1.00 95.19 82 LYS A C 1
ATOM 648 O O . LYS A 1 82 ? -4.761 4.507 8.908 1.00 95.19 82 LYS A O 1
ATOM 653 N N . MET A 1 83 ? -4.735 2.299 9.193 1.00 95.06 83 MET A N 1
ATOM 654 C CA . MET A 1 83 ? -5.738 2.002 8.163 1.00 95.06 83 MET A CA 1
ATOM 655 C C . MET A 1 83 ? -7.079 2.711 8.409 1.00 95.06 83 MET A C 1
ATOM 657 O O . MET A 1 83 ? -7.652 3.260 7.465 1.00 95.06 83 MET A O 1
ATOM 661 N N . ALA A 1 84 ? -7.554 2.757 9.657 1.00 93.06 84 ALA A N 1
ATOM 662 C CA . ALA A 1 84 ? -8.780 3.477 10.010 1.00 93.06 84 ALA A CA 1
ATOM 663 C C . ALA A 1 84 ? -8.629 5.001 9.843 1.00 93.06 84 ALA A C 1
ATOM 665 O O . ALA A 1 84 ? -9.517 5.677 9.323 1.00 93.06 84 ALA A O 1
ATOM 666 N N . GLU A 1 85 ? -7.472 5.545 10.230 1.00 94.62 85 GLU A N 1
ATOM 667 C CA . GLU A 1 85 ? -7.130 6.951 10.005 1.00 94.62 85 GLU A CA 1
ATOM 668 C C . GLU A 1 85 ? -7.043 7.269 8.505 1.00 94.62 85 GLU A C 1
ATOM 670 O O . GLU A 1 85 ? -7.685 8.210 8.053 1.00 94.62 85 GLU A O 1
ATOM 675 N N . LEU A 1 86 ? -6.372 6.431 7.710 1.00 94.31 86 LEU A N 1
ATOM 676 C CA . LEU A 1 86 ? -6.313 6.553 6.252 1.00 94.31 86 LEU A CA 1
ATOM 677 C C . LEU A 1 86 ? -7.707 6.608 5.633 1.00 94.31 86 LEU A C 1
ATOM 679 O O . LEU A 1 86 ? -7.969 7.480 4.807 1.00 94.31 86 LEU A O 1
ATOM 683 N N . LYS A 1 87 ? -8.619 5.715 6.038 1.00 92.50 87 LYS A N 1
ATOM 684 C CA . LYS A 1 87 ? -9.991 5.707 5.516 1.00 92.50 87 LYS A CA 1
ATOM 685 C C . LYS A 1 87 ? -10.696 7.033 5.790 1.00 92.50 87 LYS A C 1
ATOM 687 O O . LYS A 1 87 ? -11.331 7.589 4.896 1.00 92.50 87 LYS A O 1
ATOM 692 N N . ARG A 1 88 ? -10.568 7.532 7.020 1.00 92.56 88 ARG A N 1
ATOM 693 C CA . ARG A 1 88 ? -11.227 8.755 7.477 1.00 92.56 88 ARG A CA 1
ATOM 694 C C . ARG A 1 88 ? -10.665 10.004 6.802 1.00 92.56 88 ARG A C 1
ATOM 696 O O . ARG A 1 88 ? -11.447 10.801 6.299 1.00 92.56 88 ARG A O 1
ATOM 703 N N . GLU A 1 89 ? -9.344 10.165 6.775 1.00 92.94 89 GLU A N 1
ATOM 704 C CA . GLU A 1 89 ? -8.706 11.381 6.250 1.00 92.94 89 GLU A CA 1
ATOM 705 C C . GLU A 1 89 ? -8.776 11.458 4.720 1.00 92.94 89 GLU A C 1
ATOM 707 O O . GLU A 1 89 ? -8.913 12.542 4.159 1.00 92.94 89 GLU A O 1
ATOM 712 N N . THR A 1 90 ? -8.732 10.316 4.026 1.00 91.00 90 THR A N 1
ATOM 713 C CA . THR A 1 90 ? -8.857 10.298 2.558 1.00 91.00 90 THR A CA 1
ATOM 714 C C . THR A 1 90 ? -10.302 10.412 2.077 1.00 91.00 90 THR A C 1
ATOM 716 O O . THR A 1 90 ? -10.519 10.736 0.911 1.00 91.00 90 THR A O 1
ATOM 719 N N . ALA A 1 91 ? -11.284 10.104 2.939 1.00 88.06 91 ALA A N 1
ATOM 720 C CA . ALA A 1 91 ? -12.706 9.990 2.600 1.00 88.06 91 ALA A CA 1
ATOM 721 C C . ALA A 1 91 ? -12.972 9.163 1.319 1.00 88.06 91 ALA A C 1
ATOM 723 O O . ALA A 1 91 ? -13.942 9.392 0.596 1.00 88.06 91 ALA A O 1
ATOM 724 N N . ALA A 1 92 ? -12.083 8.212 1.010 1.00 85.81 92 ALA A N 1
ATOM 725 C CA . ALA A 1 92 ? -12.124 7.436 -0.218 1.00 85.81 92 ALA A CA 1
ATOM 726 C C . ALA A 1 92 ? -12.882 6.124 0.008 1.00 85.81 92 ALA A C 1
ATOM 728 O O . ALA A 1 92 ? -12.347 5.166 0.578 1.00 85.81 92 ALA A O 1
ATOM 729 N N . ASP A 1 93 ? -14.126 6.052 -0.470 1.00 79.69 93 ASP A N 1
ATOM 730 C CA . ASP A 1 93 ? -14.967 4.852 -0.355 1.00 79.69 93 ASP A CA 1
ATOM 731 C C . ASP A 1 93 ? -14.327 3.620 -1.020 1.00 79.69 93 ASP A C 1
ATOM 733 O O . ASP A 1 93 ? -14.336 2.539 -0.431 1.00 79.69 93 ASP A O 1
ATOM 737 N N . ASP A 1 94 ? -13.627 3.821 -2.140 1.00 82.81 94 ASP A N 1
ATOM 738 C CA . ASP A 1 94 ? -12.951 2.778 -2.924 1.00 82.81 94 ASP A CA 1
ATOM 739 C C . ASP A 1 94 ? -11.415 2.859 -2.847 1.00 82.81 94 ASP A C 1
ATOM 741 O O . ASP A 1 94 ? -10.725 2.673 -3.855 1.00 82.81 94 ASP A O 1
ATOM 745 N N . LEU A 1 95 ? -10.860 3.169 -1.666 1.00 93.50 95 LEU A N 1
ATOM 746 C CA . LEU A 1 95 ? -9.404 3.276 -1.481 1.00 93.50 95 LEU A CA 1
ATOM 747 C C . LEU A 1 95 ? -8.664 2.023 -1.986 1.00 93.50 95 LEU A C 1
ATOM 749 O O . LEU A 1 95 ? -7.677 2.133 -2.717 1.00 93.50 95 LEU A O 1
ATOM 753 N N . PHE A 1 96 ? -9.193 0.840 -1.657 1.00 95.62 96 PHE A N 1
ATOM 754 C CA . PHE A 1 96 ? -8.698 -0.447 -2.140 1.00 95.62 96 PHE A CA 1
ATOM 75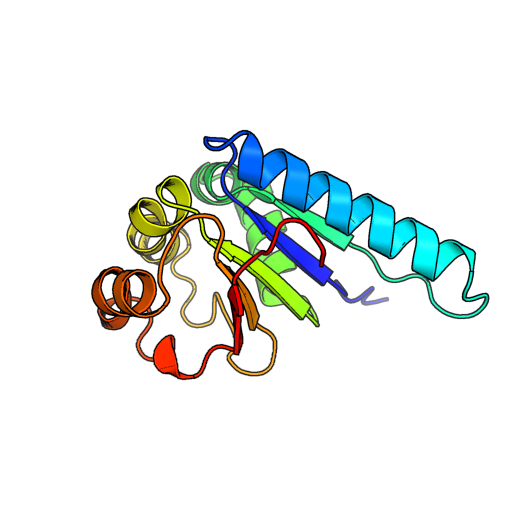5 C C . PHE A 1 96 ? -9.798 -1.210 -2.870 1.00 95.62 96 PHE A C 1
ATOM 757 O O . PHE A 1 96 ? -10.873 -1.449 -2.316 1.00 95.62 96 PHE A O 1
ATOM 764 N N . LYS A 1 97 ? -9.518 -1.619 -4.108 1.00 93.12 97 LYS A N 1
ATOM 765 C CA . LYS A 1 97 ? -10.457 -2.391 -4.930 1.00 93.12 97 LYS A CA 1
ATOM 766 C C . LYS A 1 97 ? -10.104 -3.867 -4.860 1.00 93.12 97 LYS A C 1
ATOM 768 O O . LYS A 1 97 ? -8.954 -4.229 -5.086 1.00 93.12 97 LYS A O 1
ATOM 773 N N . VAL A 1 98 ? -11.090 -4.716 -4.565 1.00 95.50 98 VAL A N 1
ATOM 774 C CA . VAL A 1 98 ? -10.894 -6.161 -4.327 1.00 95.50 98 VAL A CA 1
ATOM 775 C C . VAL A 1 98 ? -10.155 -6.851 -5.480 1.00 95.50 98 VAL A C 1
ATOM 777 O O . VAL A 1 98 ? -9.304 -7.697 -5.240 1.00 95.50 98 VAL A O 1
ATOM 780 N N . ASP A 1 99 ? -10.436 -6.462 -6.724 1.00 94.94 99 ASP A N 1
ATOM 781 C CA . ASP A 1 99 ? -9.831 -7.013 -7.943 1.00 94.94 99 ASP A CA 1
ATOM 782 C C . ASP A 1 99 ? -8.425 -6.473 -8.250 1.00 94.94 99 ASP A C 1
ATOM 784 O O . ASP A 1 99 ? -7.750 -6.986 -9.142 1.00 94.94 99 ASP A O 1
ATOM 788 N N . LYS A 1 100 ? -7.976 -5.448 -7.519 1.00 96.12 100 LYS A N 1
ATOM 789 C CA . LYS A 1 100 ? -6.690 -4.775 -7.736 1.00 96.12 100 LYS A CA 1
ATOM 790 C C . LYS A 1 100 ? -5.746 -4.850 -6.549 1.00 96.12 100 LYS A C 1
ATOM 792 O O . LYS A 1 100 ? -4.561 -4.582 -6.722 1.00 96.12 100 LYS A O 1
ATOM 797 N N . VAL A 1 101 ? -6.246 -5.153 -5.355 1.00 97.75 101 VAL A N 1
ATOM 798 C CA . VAL A 1 101 ? -5.456 -5.123 -4.126 1.00 97.75 101 VAL A CA 1
ATOM 799 C C . VAL A 1 101 ? -4.726 -6.444 -3.888 1.00 97.75 101 VAL A C 1
ATOM 801 O O . VAL A 1 101 ? -5.325 -7.517 -3.837 1.00 97.75 101 VAL A O 1
ATOM 804 N N . LEU A 1 102 ? -3.412 -6.343 -3.699 1.00 98.00 102 LEU A N 1
ATOM 805 C CA . LEU A 1 102 ? -2.538 -7.412 -3.240 1.00 98.00 102 LEU A CA 1
ATOM 806 C C . LEU A 1 102 ? -1.867 -6.978 -1.938 1.00 98.00 102 LEU A C 1
ATOM 808 O O . LEU A 1 102 ? -1.036 -6.075 -1.917 1.00 98.00 102 LEU A O 1
ATOM 812 N N . VAL A 1 103 ? -2.199 -7.645 -0.845 1.00 98.19 103 VAL A N 1
ATOM 813 C CA . VAL A 1 103 ? -1.622 -7.383 0.469 1.00 98.19 103 VAL A CA 1
ATOM 814 C C . VAL A 1 103 ? -0.418 -8.281 0.707 1.00 98.19 103 VAL A C 1
ATOM 816 O O . VAL A 1 103 ? -0.522 -9.506 0.647 1.00 98.19 103 VAL A O 1
ATOM 819 N N . MET A 1 104 ? 0.700 -7.673 1.079 1.00 97.62 104 MET A N 1
ATOM 820 C CA . MET A 1 104 ? 1.869 -8.353 1.623 1.00 97.62 104 MET A CA 1
ATOM 821 C C . MET A 1 104 ? 1.871 -8.196 3.144 1.00 97.62 104 MET A C 1
ATOM 823 O O . MET A 1 104 ? 2.007 -7.090 3.659 1.00 97.62 104 MET A O 1
ATOM 827 N N . LEU A 1 105 ? 1.691 -9.301 3.866 1.00 97.44 105 LEU A N 1
ATOM 828 C CA . LEU A 1 105 ? 1.657 -9.339 5.327 1.00 97.44 105 LEU A CA 1
ATOM 829 C C . LEU A 1 105 ? 3.087 -9.444 5.866 1.00 97.44 105 LEU A C 1
ATOM 831 O O . LEU A 1 105 ? 3.729 -10.491 5.741 1.00 97.44 105 LEU A O 1
ATOM 835 N N . LEU A 1 106 ? 3.578 -8.357 6.458 1.00 95.94 106 LEU A N 1
ATOM 836 C CA . LEU A 1 106 ? 4.929 -8.227 6.992 1.00 95.94 106 LEU A CA 1
ATOM 837 C C . LEU A 1 106 ? 4.898 -8.240 8.523 1.00 95.94 106 LEU A C 1
ATOM 839 O O . LEU A 1 106 ? 4.598 -7.233 9.162 1.00 95.94 106 LEU A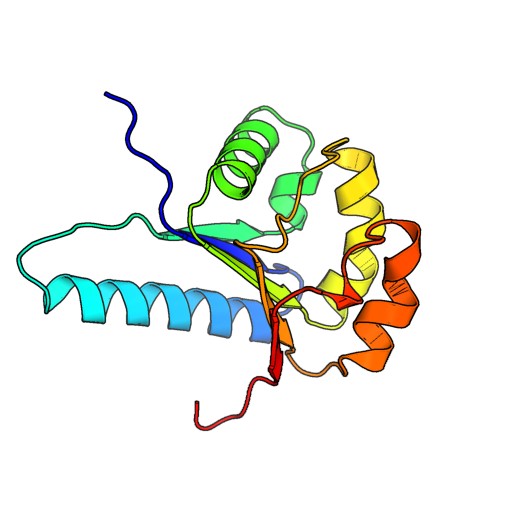 O 1
ATOM 843 N N . GLY A 1 107 ? 5.207 -9.397 9.114 1.00 93.75 107 GLY A N 1
ATOM 844 C CA . GLY A 1 107 ? 5.232 -9.564 10.573 1.00 93.75 107 GLY A CA 1
ATOM 845 C C . GLY A 1 107 ? 3.853 -9.498 11.239 1.00 93.75 107 GLY A C 1
ATOM 846 O O . GLY A 1 107 ? 3.767 -9.209 12.429 1.00 93.75 107 GLY A O 1
ATOM 847 N N . VAL A 1 108 ? 2.781 -9.735 10.477 1.00 95.44 108 VAL A N 1
ATOM 848 C CA . VAL A 1 108 ? 1.388 -9.695 10.945 1.00 95.44 108 VAL A CA 1
ATOM 849 C C . VAL A 1 108 ? 0.607 -10.881 10.396 1.00 95.44 108 VAL A C 1
ATOM 851 O O . VAL A 1 108 ? 0.908 -11.396 9.316 1.00 95.44 108 VAL A O 1
ATOM 854 N N . GLU A 1 109 ? -0.418 -11.309 11.125 1.00 95.75 109 GLU A N 1
ATOM 855 C CA . GLU A 1 109 ? -1.309 -12.375 10.672 1.00 95.75 109 GLU A CA 1
ATOM 856 C C . GLU A 1 109 ? -2.524 -11.821 9.923 1.00 95.75 109 GLU A C 1
ATOM 858 O O . GLU A 1 109 ? -3.049 -10.755 10.247 1.00 95.75 109 GLU A O 1
ATOM 863 N N . LYS A 1 110 ? -3.040 -12.588 8.955 1.00 96.19 110 LYS A N 1
ATOM 864 C CA . LYS A 1 110 ? -4.280 -12.249 8.234 1.00 96.19 110 LYS A CA 1
ATOM 865 C C . LYS A 1 110 ? -5.458 -12.015 9.191 1.00 96.19 110 LYS A C 1
ATOM 867 O O . LYS A 1 110 ? -6.226 -11.077 9.001 1.00 96.19 110 LYS A O 1
ATOM 872 N N . SER A 1 111 ? -5.588 -12.862 10.213 1.00 96.69 111 SER A N 1
ATOM 873 C CA . SER A 1 111 ? -6.616 -12.772 11.260 1.00 96.69 111 SER A CA 1
ATOM 874 C C . SER A 1 111 ? -6.580 -11.421 11.976 1.00 96.69 111 SER A C 1
ATOM 876 O O . SER A 1 111 ? -7.617 -10.782 12.128 1.00 96.69 111 SER A O 1
ATOM 878 N N . GLN A 1 112 ? -5.384 -10.964 12.355 1.00 96.25 112 GLN A N 1
ATOM 879 C CA . GLN A 1 112 ? -5.164 -9.672 12.995 1.00 96.25 112 GLN A CA 1
ATOM 880 C C . GLN A 1 112 ? -5.561 -8.517 12.069 1.00 96.25 112 GLN A C 1
ATOM 882 O O . GLN A 1 112 ? -6.281 -7.619 12.491 1.00 96.25 112 GLN A O 1
ATOM 887 N N . VAL A 1 113 ? -5.133 -8.553 10.803 1.00 96.81 113 VAL A N 1
ATOM 888 C CA . VAL A 1 113 ? -5.451 -7.502 9.823 1.00 96.81 113 VAL A CA 1
ATOM 889 C C . VAL A 1 113 ? -6.959 -7.338 9.644 1.00 96.81 113 VAL A C 1
ATOM 891 O O . VAL A 1 113 ? -7.445 -6.209 9.683 1.00 96.81 113 VAL A O 1
ATOM 894 N N . ILE A 1 114 ? -7.687 -8.448 9.486 1.00 97.19 114 ILE A N 1
ATOM 895 C CA . ILE A 1 114 ? -9.148 -8.443 9.332 1.00 97.19 114 ILE A CA 1
ATOM 896 C C . ILE A 1 114 ? -9.811 -7.919 10.605 1.00 97.19 114 ILE A C 1
ATOM 898 O O . ILE A 1 114 ? -10.579 -6.966 10.536 1.00 97.19 114 ILE A O 1
ATOM 902 N N . ALA A 1 115 ? -9.483 -8.499 11.764 1.00 96.38 115 ALA A N 1
ATOM 903 C CA . ALA A 1 115 ? -10.122 -8.149 13.031 1.00 96.38 115 ALA A CA 1
ATOM 904 C C . ALA A 1 115 ? -9.944 -6.670 13.401 1.00 96.38 115 ALA A C 1
ATOM 906 O O . ALA A 1 115 ? -10.832 -6.081 14.009 1.00 96.38 115 ALA A O 1
ATOM 907 N N . SER A 1 116 ? -8.810 -6.066 13.035 1.00 95.50 116 SER A N 1
ATOM 908 C CA . SER A 1 116 ? -8.528 -4.660 13.325 1.00 95.50 116 SER A CA 1
ATOM 909 C C . SER A 1 116 ? -9.156 -3.666 12.344 1.00 95.50 116 SER A C 1
ATOM 911 O O . SER A 1 116 ? -9.139 -2.483 12.653 1.00 95.50 116 SER A O 1
ATOM 913 N N . ASN A 1 117 ? -9.640 -4.096 11.170 1.00 95.25 117 ASN A N 1
ATOM 914 C CA . ASN A 1 117 ? -9.983 -3.173 10.073 1.00 95.25 117 ASN A CA 1
ATOM 915 C C . ASN A 1 117 ? -11.264 -3.526 9.303 1.00 95.25 117 ASN A C 1
ATOM 917 O O . ASN A 1 117 ? -11.580 -2.871 8.310 1.00 95.25 117 ASN A O 1
ATOM 921 N N . SER A 1 118 ? -11.994 -4.572 9.695 1.00 95.12 118 SER A N 1
ATOM 922 C CA . SER A 1 118 ? -13.202 -5.011 8.984 1.00 95.12 118 SER A CA 1
ATOM 923 C C . SER A 1 118 ? -14.362 -4.018 9.068 1.00 95.12 118 SER A C 1
ATOM 925 O O . SER A 1 118 ? -15.260 -4.076 8.233 1.00 95.12 118 SER A O 1
ATOM 927 N N . GLU A 1 119 ? -14.367 -3.127 10.063 1.00 93.75 119 GLU A N 1
ATOM 928 C CA . GLU A 1 119 ? -15.386 -2.081 10.193 1.00 93.75 119 GLU A CA 1
ATOM 929 C C . GLU A 1 119 ? -15.198 -0.996 9.120 1.00 93.75 119 GLU A C 1
ATOM 931 O O . GLU A 1 119 ? -16.136 -0.668 8.395 1.00 93.75 119 GLU A O 1
ATOM 936 N N . GLU A 1 120 ? -13.969 -0.505 8.938 1.00 93.56 120 GLU A N 1
ATOM 937 C CA . GLU A 1 120 ? -13.634 0.524 7.946 1.00 93.56 120 GLU A CA 1
ATOM 938 C C . GLU A 1 120 ? -13.469 -0.030 6.526 1.00 93.56 120 GLU A C 1
ATOM 940 O O . GLU A 1 120 ? -13.691 0.684 5.541 1.00 93.56 120 GLU A O 1
ATOM 945 N N . TYR A 1 121 ? -13.094 -1.307 6.409 1.00 94.75 121 TYR A N 1
ATOM 946 C CA . TYR A 1 121 ? -12.914 -2.012 5.143 1.00 94.75 121 TYR A CA 1
ATOM 947 C C . TYR A 1 121 ? -13.726 -3.317 5.129 1.00 94.75 121 TYR A C 1
ATOM 949 O O . TYR A 1 121 ? -13.158 -4.404 5.247 1.00 94.75 121 TYR A O 1
ATOM 957 N N . PRO A 1 122 ? -15.052 -3.257 4.900 1.00 93.81 122 PRO A N 1
ATOM 958 C CA . PRO A 1 122 ? -15.917 -4.442 4.933 1.00 93.81 122 PRO A CA 1
ATOM 959 C C . PRO A 1 122 ? -15.544 -5.541 3.926 1.00 93.81 122 PRO A C 1
ATOM 961 O O . PRO A 1 122 ? -15.902 -6.702 4.105 1.00 93.81 122 PRO A O 1
ATOM 964 N N . SER A 1 123 ? -14.822 -5.198 2.853 1.00 94.94 123 SER A N 1
ATOM 965 C CA . SER A 1 123 ? -14.359 -6.150 1.836 1.00 94.94 123 SER A CA 1
ATOM 966 C C . SER A 1 123 ? -13.003 -6.793 2.148 1.00 94.94 123 SER A C 1
ATOM 968 O O . SER A 1 123 ? -12.533 -7.604 1.350 1.00 94.94 123 SER A O 1
ATOM 970 N N . ILE A 1 124 ? -12.372 -6.472 3.286 1.00 96.12 124 ILE A N 1
ATOM 971 C CA . ILE A 1 124 ? -10.988 -6.864 3.597 1.00 96.12 124 ILE A CA 1
ATOM 972 C C . ILE A 1 124 ? -10.759 -8.379 3.582 1.00 96.12 124 ILE A C 1
ATOM 974 O O . ILE A 1 124 ? -9.689 -8.837 3.195 1.00 96.12 124 ILE A O 1
ATOM 978 N N . GLU A 1 125 ? -11.764 -9.188 3.917 1.00 96.38 125 GLU A N 1
ATOM 979 C CA . GLU A 1 125 ? -11.651 -10.652 3.862 1.00 96.38 125 GLU A CA 1
ATOM 980 C C . GLU A 1 125 ? -11.454 -11.196 2.439 1.00 96.38 125 GLU A C 1
ATOM 98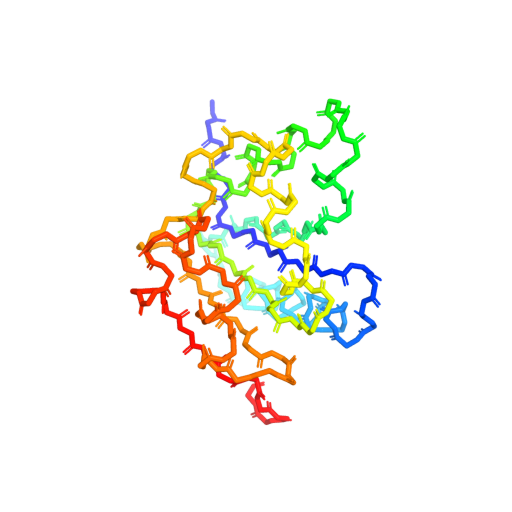2 O O . GLU A 1 125 ? -10.857 -12.265 2.262 1.00 96.38 125 GLU A O 1
ATOM 987 N N . GLN A 1 126 ? -11.940 -10.452 1.439 1.00 96.81 126 GLN A N 1
ATOM 988 C CA . GLN A 1 126 ? -11.875 -10.794 0.018 1.00 96.81 126 GLN A CA 1
ATOM 989 C C . GLN A 1 126 ? -10.545 -10.382 -0.620 1.00 96.81 126 GLN A C 1
ATOM 991 O O . GLN A 1 126 ? -10.257 -10.792 -1.742 1.00 96.81 126 GLN A O 1
ATOM 996 N N . TRP A 1 127 ? -9.736 -9.571 0.068 1.00 97.25 127 TRP A N 1
ATOM 997 C CA . TRP A 1 127 ? -8.466 -9.098 -0.470 1.00 97.25 127 TRP A CA 1
ATOM 998 C C . TRP A 1 127 ? -7.488 -10.261 -0.616 1.00 97.25 127 TRP A C 1
ATOM 1000 O O . TRP A 1 127 ? -7.386 -11.140 0.250 1.00 97.25 127 TRP A O 1
ATOM 1010 N N . GLN A 1 128 ? -6.723 -10.252 -1.706 1.00 97.12 128 GLN A N 1
ATOM 1011 C CA . GLN A 1 128 ? -5.646 -11.212 -1.876 1.00 97.12 128 GLN A CA 1
ATOM 1012 C C . GLN A 1 128 ? -4.530 -10.863 -0.889 1.00 97.12 128 GLN A C 1
ATOM 1014 O O . GLN A 1 128 ? -3.937 -9.795 -0.983 1.00 97.12 128 GLN A O 1
ATOM 1019 N N . MET A 1 129 ? -4.240 -11.758 0.057 1.00 97.25 129 MET A N 1
ATOM 1020 C CA . MET A 1 129 ? -3.193 -11.553 1.060 1.00 97.25 129 MET A CA 1
ATOM 1021 C C . MET A 1 129 ? -2.158 -12.667 1.000 1.00 97.25 129 MET A C 1
ATOM 1023 O O . MET A 1 129 ? -2.513 -13.846 0.950 1.00 97.25 129 MET A O 1
ATOM 1027 N N . MET A 1 130 ? -0.885 -12.294 1.060 1.00 94.69 130 MET A N 1
ATOM 1028 C CA . MET A 1 130 ? 0.238 -13.220 1.099 1.00 94.69 130 MET A CA 1
ATOM 1029 C C . MET A 1 130 ? 1.193 -12.862 2.232 1.00 94.69 130 MET A C 1
ATOM 1031 O O . MET A 1 130 ? 1.522 -11.695 2.430 1.00 94.69 130 MET A O 1
ATOM 1035 N N . CYS A 1 131 ? 1.636 -13.865 2.989 1.00 91.06 131 CYS A N 1
ATOM 1036 C CA . CYS A 1 131 ? 2.660 -13.665 4.006 1.00 91.06 131 CYS A CA 1
ATOM 1037 C C . CYS A 1 131 ? 4.014 -13.479 3.342 1.00 91.06 131 CYS A C 1
ATOM 1039 O O . CYS A 1 131 ? 4.416 -14.308 2.529 1.00 91.06 131 CYS A O 1
ATOM 1041 N N . VAL A 1 132 ? 4.721 -12.431 3.741 1.00 85.25 132 VAL A N 1
ATOM 1042 C CA . VAL A 1 132 ? 6.092 -12.202 3.315 1.00 85.25 132 VAL A CA 1
ATOM 1043 C C . VAL A 1 132 ? 6.992 -13.239 3.980 1.00 85.25 132 VAL A C 1
ATOM 1045 O O . VAL A 1 132 ? 7.036 -13.340 5.208 1.00 85.25 132 VAL A O 1
ATOM 1048 N N . ARG A 1 133 ? 7.701 -14.031 3.176 1.00 79.44 133 ARG A N 1
ATOM 1049 C CA . ARG A 1 133 ? 8.701 -14.994 3.647 1.00 79.44 133 ARG A CA 1
ATOM 1050 C C . ARG A 1 133 ? 10.076 -14.515 3.206 1.00 79.44 133 ARG A C 1
ATOM 1052 O O . ARG A 1 133 ? 10.218 -13.980 2.118 1.00 79.44 133 ARG A O 1
ATOM 1059 N N . GLU A 1 134 ? 11.105 -14.774 4.008 1.00 57.03 134 GLU A N 1
ATOM 1060 C CA . GLU A 1 134 ? 12.501 -14.375 3.731 1.00 57.03 134 GLU A CA 1
ATOM 1061 C C . GLU A 1 134 ? 13.090 -14.923 2.407 1.00 57.03 134 GLU A C 1
ATOM 1063 O O . GLU A 1 134 ? 14.237 -14.628 2.081 1.00 57.03 134 GLU A O 1
ATOM 1068 N N . LYS A 1 135 ? 12.351 -15.757 1.662 1.00 50.94 135 LYS A N 1
ATOM 1069 C CA . LYS A 1 135 ? 12.804 -16.431 0.436 1.00 50.94 135 LYS A CA 1
ATOM 1070 C C . LYS A 1 135 ? 11.903 -16.214 -0.788 1.00 50.94 135 LYS A C 1
ATOM 1072 O O . LYS A 1 135 ? 12.154 -16.876 -1.795 1.00 50.94 135 LYS A O 1
ATOM 1077 N N . ASP A 1 136 ? 10.885 -15.359 -0.692 1.00 51.91 136 ASP A N 1
ATOM 1078 C CA . ASP A 1 136 ? 10.007 -15.022 -1.825 1.00 51.91 136 ASP A CA 1
ATOM 1079 C C . ASP A 1 136 ? 10.526 -13.808 -2.613 1.00 51.91 136 ASP A C 1
ATOM 1081 O O . ASP A 1 136 ? 11.097 -12.887 -1.982 1.00 51.91 136 ASP A O 1
#

Organism: Pectinophora gossypiella (NCBI:txid13191)

pLDDT: mean 90.51, std 12.15, range [37.66, 98.5]

Mean predicted aligned error: 4.54 Å